Protein AF-A0A7V8QEW0-F1 (afdb_monomer)

Solvent-accessible surface area (backbone atoms only — not comparable to full-atom values): 6335 Å² total; per-residue (Å²): 131,88,80,74,62,41,70,63,51,68,73,50,46,49,54,39,19,64,74,67,73,46,63,48,64,68,56,56,53,23,53,43,25,44,40,45,47,60,44,43,39,94,86,78,67,46,72,58,46,69,48,26,44,53,51,33,36,55,76,67,64,34,40,80,79,75,78,47,36,62,77,72,42,97,54,74,59,46,77,49,75,49,78,44,68,34,37,34,81,88,79,65,48,76,38,78,26,41,35,41,42,34,34,47,59,69,76,86,127

Sequence (109 aa):
MSENEDVVSDDILISVSEYLNQDIKFIRDKTPRFSADPCHCDSCGVELTFLDFVKTAHATDQHSKKFMSDFFEQSKSMKKEFNTVIICGNCQRAVETYVIYQYVNYCPI

Structure (mmCIF, N/CA/C/O backbone):
data_AF-A0A7V8QEW0-F1
#
_entry.id   AF-A0A7V8QEW0-F1
#
loop_
_atom_site.group_PDB
_atom_site.id
_atom_site.type_symbol
_atom_site.label_atom_id
_atom_site.label_alt_id
_atom_site.label_comp_id
_atom_site.label_asym_id
_atom_site.label_entity_id
_atom_site.label_seq_id
_atom_site.pdbx_PDB_ins_code
_atom_site.Cartn_x
_atom_site.Cartn_y
_atom_site.Cartn_z
_atom_site.occupancy
_atom_site.B_iso_or_equiv
_atom_site.auth_seq_id
_atom_site.auth_comp_id
_atom_site.auth_asym_id
_atom_site.auth_atom_id
_atom_site.pdbx_PDB_model_num
ATOM 1 N N . MET A 1 1 ? 19.737 11.482 2.805 1.00 41.16 1 MET A N 1
ATOM 2 C CA . MET A 1 1 ? 18.698 11.719 1.787 1.00 41.16 1 MET A CA 1
ATOM 3 C C . MET A 1 1 ? 17.419 11.953 2.558 1.00 41.16 1 MET A C 1
ATOM 5 O O . MET A 1 1 ? 17.131 11.152 3.432 1.00 41.16 1 MET A O 1
ATOM 9 N N . SER A 1 2 ? 16.764 13.098 2.375 1.00 37.47 2 SER A N 1
ATOM 10 C CA . SER A 1 2 ? 15.516 13.395 3.082 1.00 37.47 2 SER A CA 1
ATOM 11 C C . SER A 1 2 ? 14.400 12.600 2.415 1.00 37.47 2 SER A C 1
ATOM 13 O O . SER A 1 2 ? 13.898 13.003 1.371 1.00 37.47 2 SER A O 1
ATOM 15 N N . GLU A 1 3 ? 14.095 11.431 2.968 1.00 47.53 3 GLU A N 1
ATOM 16 C CA . GLU A 1 3 ? 12.954 10.606 2.577 1.00 47.53 3 GLU A CA 1
ATOM 17 C C . GLU A 1 3 ? 11.690 11.330 3.054 1.00 47.53 3 GLU A C 1
ATOM 19 O O . GLU A 1 3 ? 11.299 11.235 4.215 1.00 47.53 3 GLU A O 1
ATOM 24 N N . ASN A 1 4 ? 11.108 12.164 2.190 1.00 54.00 4 ASN A N 1
ATOM 25 C CA . ASN A 1 4 ? 9.830 12.796 2.487 1.00 54.00 4 ASN A CA 1
ATOM 26 C C . ASN A 1 4 ? 8.749 11.721 2.393 1.00 54.00 4 ASN A C 1
ATOM 28 O O . ASN A 1 4 ? 8.407 11.250 1.315 1.00 54.00 4 ASN A O 1
ATOM 32 N N . GLU A 1 5 ? 8.253 11.301 3.548 1.00 64.25 5 GLU A N 1
ATOM 33 C CA . GLU A 1 5 ? 7.084 10.441 3.655 1.00 64.25 5 GLU A CA 1
ATOM 34 C C . GLU A 1 5 ? 5.851 11.267 3.283 1.00 64.25 5 GLU A C 1
ATOM 36 O O . GLU A 1 5 ? 5.383 12.111 4.067 1.00 64.25 5 GLU A O 1
ATOM 41 N N . ASP A 1 6 ? 5.327 11.035 2.085 1.00 78.25 6 ASP A N 1
ATOM 42 C CA . ASP A 1 6 ? 4.155 11.751 1.612 1.00 78.25 6 ASP A CA 1
ATOM 43 C C . ASP A 1 6 ? 2.897 11.228 2.308 1.00 78.25 6 ASP A C 1
ATOM 45 O O . ASP A 1 6 ? 2.706 10.026 2.529 1.00 78.25 6 ASP A O 1
ATOM 49 N N . VAL A 1 7 ? 2.038 12.169 2.705 1.00 83.62 7 VAL A N 1
ATOM 50 C CA . VAL A 1 7 ? 0.700 11.836 3.195 1.00 83.62 7 VAL A CA 1
ATOM 51 C C . VAL A 1 7 ? -0.047 11.188 2.040 1.00 83.62 7 VAL A C 1
ATOM 53 O O . VAL A 1 7 ? -0.124 11.757 0.952 1.00 83.62 7 VAL A O 1
ATOM 56 N N . VAL A 1 8 ? -0.597 10.001 2.281 1.00 87.19 8 VAL A N 1
ATOM 57 C CA . VAL A 1 8 ? -1.327 9.270 1.247 1.00 87.19 8 VAL A CA 1
ATOM 58 C C . VAL A 1 8 ? -2.553 10.082 0.827 1.00 87.19 8 VAL A C 1
ATOM 60 O O . VAL A 1 8 ? -3.340 10.516 1.670 1.00 87.19 8 VAL A O 1
ATOM 63 N N . SER A 1 9 ? -2.706 10.288 -0.481 1.00 90.31 9 SER A N 1
ATOM 64 C CA . SER A 1 9 ? -3.797 11.077 -1.052 1.00 90.31 9 SER A CA 1
ATOM 65 C C . SER A 1 9 ? -5.164 10.424 -0.834 1.00 90.31 9 SER A C 1
ATOM 67 O O . SER A 1 9 ? -5.295 9.199 -0.800 1.00 90.31 9 SER A O 1
ATOM 69 N N . ASP A 1 10 ? -6.206 11.251 -0.735 1.00 88.50 10 ASP A N 1
ATOM 70 C CA . ASP A 1 10 ? -7.575 10.790 -0.484 1.00 88.50 10 ASP A CA 1
ATOM 71 C C . ASP A 1 10 ? -8.081 9.792 -1.538 1.00 88.50 10 ASP A C 1
ATOM 73 O O . ASP A 1 10 ? -8.755 8.834 -1.173 1.00 88.50 10 ASP A O 1
ATOM 77 N N . ASP A 1 11 ? -7.708 9.946 -2.811 1.00 92.69 11 ASP A N 1
ATOM 78 C CA . ASP A 1 11 ? -8.093 9.010 -3.880 1.00 92.69 11 ASP A CA 1
ATOM 79 C C . ASP A 1 11 ? -7.535 7.594 -3.639 1.00 92.69 11 ASP A C 1
ATOM 81 O O . ASP A 1 11 ? -8.214 6.582 -3.859 1.00 92.69 11 ASP A O 1
ATOM 85 N N . ILE A 1 12 ? -6.307 7.506 -3.116 1.00 91.88 12 ILE A N 1
ATOM 86 C CA . ILE A 1 12 ? -5.699 6.232 -2.727 1.00 91.88 12 ILE A CA 1
ATOM 87 C C . ILE A 1 12 ? -6.386 5.689 -1.469 1.00 91.88 12 ILE A C 1
ATOM 89 O O . ILE A 1 12 ? -6.654 4.490 -1.397 1.00 91.88 12 ILE A O 1
ATOM 93 N N . LEU A 1 13 ? -6.733 6.544 -0.499 1.00 90.50 13 LEU A N 1
ATOM 94 C CA . LEU A 1 13 ? -7.459 6.125 0.708 1.00 90.50 13 LEU A CA 1
ATOM 95 C C . LEU A 1 13 ? -8.862 5.599 0.406 1.00 90.50 13 LEU A C 1
ATOM 97 O O . LEU A 1 13 ? -9.253 4.591 0.995 1.00 90.50 13 LEU A O 1
ATOM 101 N N . ILE A 1 14 ? -9.584 6.217 -0.533 1.00 92.38 14 ILE A N 1
ATOM 102 C CA . ILE A 1 14 ? -10.863 5.711 -1.050 1.00 92.38 14 ILE A CA 1
ATOM 103 C C . ILE A 1 14 ? -10.651 4.303 -1.609 1.00 92.38 14 ILE A C 1
ATOM 105 O O . ILE A 1 14 ? -11.294 3.360 -1.150 1.00 92.38 14 ILE A O 1
ATOM 109 N N . SER A 1 15 ? -9.674 4.131 -2.502 1.00 92.94 15 SER A N 1
ATOM 110 C CA . SER A 1 15 ? -9.387 2.835 -3.130 1.00 92.94 15 SER A CA 1
ATOM 111 C C . SER A 1 15 ? -8.996 1.750 -2.114 1.00 92.94 15 SER A C 1
ATOM 113 O O . SER A 1 15 ? -9.365 0.584 -2.259 1.00 92.94 15 SER A O 1
ATOM 115 N N . VAL A 1 16 ? -8.258 2.116 -1.060 1.00 89.19 16 VAL A N 1
ATOM 116 C CA . VAL A 1 16 ? -7.903 1.210 0.045 1.00 89.19 16 VAL A CA 1
ATOM 117 C C . VAL A 1 16 ? -9.135 0.856 0.883 1.00 89.19 16 VAL A C 1
ATOM 119 O O . VAL A 1 16 ? -9.305 -0.309 1.240 1.00 89.19 16 VAL A O 1
ATOM 122 N N . SER A 1 17 ? -10.009 1.827 1.167 1.00 88.50 17 SER A N 1
ATOM 123 C CA . SER A 1 17 ? -11.254 1.611 1.918 1.00 88.50 17 SER A CA 1
ATOM 124 C C . SER A 1 17 ? -12.200 0.648 1.200 1.00 88.50 17 SER A C 1
ATOM 126 O O . SER A 1 17 ? -12.717 -0.282 1.820 1.00 88.50 17 SER A O 1
ATOM 128 N N . GLU A 1 18 ? -12.330 0.797 -0.120 1.00 90.81 18 GLU A N 1
ATOM 129 C CA . GLU A 1 18 ? -13.113 -0.089 -0.980 1.00 90.81 18 GLU A CA 1
ATOM 130 C C . GLU A 1 18 ? -12.502 -1.491 -1.036 1.00 90.81 18 GLU A C 1
ATOM 132 O O . GLU A 1 18 ? -13.214 -2.481 -0.882 1.00 90.81 18 GLU A O 1
ATOM 137 N N . TYR A 1 19 ? -11.176 -1.586 -1.198 1.00 88.12 19 TYR A N 1
ATOM 138 C CA . TYR A 1 19 ? -10.477 -2.871 -1.256 1.00 88.12 19 TYR A CA 1
ATOM 139 C C . TYR A 1 19 ? -10.622 -3.680 0.039 1.00 88.12 19 TYR A C 1
ATOM 141 O O . TYR A 1 19 ? -10.806 -4.895 -0.004 1.00 88.12 19 TYR A O 1
ATOM 149 N N . LEU A 1 20 ? -10.540 -3.013 1.190 1.00 83.19 20 LEU A N 1
ATOM 150 C CA . LEU A 1 20 ? -10.588 -3.652 2.504 1.00 83.19 20 LEU A CA 1
ATOM 151 C C . LEU A 1 20 ? -12.002 -3.767 3.083 1.00 83.19 20 LEU A C 1
ATOM 153 O O . LEU A 1 20 ? -12.171 -4.393 4.130 1.00 83.19 20 LEU A O 1
ATOM 157 N N . ASN A 1 21 ? -13.000 -3.153 2.440 1.00 85.69 21 ASN A N 1
ATOM 158 C CA . ASN A 1 21 ? -14.355 -2.999 2.969 1.00 85.69 21 ASN A CA 1
ATOM 159 C C . ASN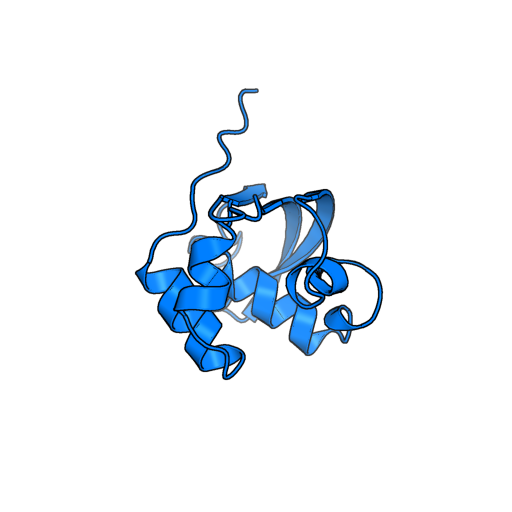 A 1 21 ? -14.359 -2.391 4.392 1.00 85.69 21 ASN A C 1
ATOM 161 O O . ASN A 1 21 ? -14.950 -2.938 5.325 1.00 85.69 21 ASN A O 1
ATOM 165 N N . GLN A 1 22 ? -13.638 -1.278 4.561 1.00 82.81 22 GLN A N 1
ATOM 166 C CA . GLN A 1 22 ? -13.478 -0.537 5.821 1.00 82.81 22 GLN A CA 1
ATOM 167 C C . GLN A 1 22 ? -13.988 0.900 5.668 1.00 82.81 22 GLN A C 1
ATOM 169 O O . GLN A 1 22 ? -13.985 1.448 4.569 1.00 82.81 22 GLN A O 1
ATOM 174 N N . ASP A 1 23 ? -14.389 1.539 6.772 1.00 86.25 23 ASP A N 1
ATOM 175 C CA . ASP A 1 23 ? -14.776 2.955 6.746 1.00 86.25 23 ASP A CA 1
ATOM 176 C C . ASP A 1 23 ? -13.559 3.825 6.385 1.00 86.25 23 ASP A C 1
ATOM 178 O O . ASP A 1 23 ? -12.520 3.786 7.051 1.00 86.25 23 ASP A O 1
ATOM 182 N N . ILE A 1 24 ? -13.693 4.644 5.341 1.00 87.38 24 ILE A N 1
ATOM 183 C CA . ILE A 1 24 ? -12.658 5.592 4.927 1.00 87.38 24 ILE A CA 1
ATOM 184 C C . ILE A 1 24 ? -12.245 6.536 6.060 1.00 87.38 24 ILE A C 1
ATOM 186 O O . ILE A 1 24 ? -11.066 6.873 6.157 1.00 87.38 24 ILE A O 1
ATOM 190 N N . LYS A 1 25 ? -13.169 6.933 6.947 1.00 85.62 25 LYS A N 1
ATOM 191 C CA . LYS A 1 25 ? -12.846 7.787 8.098 1.00 85.62 25 LYS A CA 1
ATOM 192 C C . LYS A 1 25 ? -11.832 7.113 9.009 1.00 85.62 25 LYS A C 1
ATOM 194 O O . LYS A 1 25 ? -10.841 7.732 9.368 1.00 85.62 25 LYS A O 1
ATOM 199 N N . PHE A 1 26 ? -12.015 5.823 9.286 1.00 82.81 26 PHE A N 1
ATOM 200 C CA . PHE A 1 26 ? -11.090 5.055 10.117 1.00 82.81 26 PHE A CA 1
ATOM 201 C C . PHE A 1 26 ? -9.672 5.014 9.530 1.00 82.81 26 PHE A C 1
ATOM 203 O O . PHE A 1 26 ? -8.693 5.106 10.265 1.00 82.81 26 PHE A O 1
ATOM 210 N N . ILE A 1 27 ? -9.551 4.892 8.208 1.00 82.94 27 ILE A N 1
ATOM 211 C CA . ILE A 1 27 ? -8.257 4.880 7.511 1.00 82.94 27 ILE A CA 1
ATOM 212 C C . ILE A 1 27 ? -7.647 6.291 7.503 1.00 82.94 27 ILE A C 1
ATOM 214 O O . ILE A 1 27 ? -6.465 6.454 7.810 1.00 82.94 27 ILE A O 1
ATOM 218 N N . ARG A 1 28 ? -8.454 7.312 7.191 1.00 85.56 28 ARG A N 1
ATOM 219 C CA . ARG A 1 28 ? -8.034 8.717 7.108 1.00 85.56 28 ARG A CA 1
ATOM 220 C C . ARG A 1 28 ? -7.576 9.272 8.456 1.00 85.56 28 ARG A C 1
ATOM 222 O O . ARG A 1 28 ? -6.551 9.947 8.505 1.00 85.56 28 ARG A O 1
ATOM 229 N N . ASP A 1 29 ? -8.278 8.952 9.541 1.00 84.06 29 ASP A N 1
ATOM 230 C CA . ASP A 1 29 ? -7.977 9.445 10.894 1.00 84.06 29 ASP A CA 1
ATOM 231 C C . ASP A 1 29 ? -6.610 8.968 11.405 1.00 84.06 29 ASP A C 1
ATOM 233 O O . ASP A 1 29 ? -5.990 9.606 12.258 1.00 84.06 29 ASP A O 1
ATOM 237 N N . LYS A 1 30 ? -6.088 7.877 10.835 1.00 79.44 30 LYS A N 1
ATOM 238 C CA . LYS A 1 30 ? -4.741 7.381 11.126 1.00 79.44 30 LYS A CA 1
ATOM 239 C C . LYS A 1 30 ? -3.636 8.131 10.371 1.00 79.44 30 LYS A C 1
ATOM 241 O O . LYS A 1 30 ? -2.465 7.825 10.577 1.00 79.44 30 LYS A O 1
ATOM 246 N N . THR A 1 31 ? -3.982 9.092 9.508 1.00 85.25 31 THR A N 1
ATOM 247 C CA . THR A 1 31 ? -3.056 9.910 8.697 1.00 85.25 31 THR A CA 1
ATOM 248 C C . THR A 1 31 ? -1.890 9.113 8.082 1.00 85.25 31 THR A C 1
ATOM 250 O O . THR A 1 31 ? -0.725 9.405 8.367 1.00 85.25 31 THR A O 1
ATOM 253 N N . PRO A 1 32 ? -2.189 8.085 7.256 1.00 86.00 32 PRO A N 1
ATOM 254 C CA . PRO A 1 32 ? -1.186 7.289 6.551 1.00 86.00 32 PRO A CA 1
ATOM 255 C C . PRO A 1 32 ? -0.120 8.135 5.871 1.00 86.00 32 PRO A C 1
ATOM 257 O O . PRO A 1 32 ? -0.432 9.049 5.102 1.00 86.00 32 PRO A O 1
ATOM 260 N N . ARG A 1 33 ? 1.133 7.738 6.063 1.00 89.44 33 ARG A N 1
ATOM 261 C CA . ARG A 1 33 ? 2.247 8.147 5.214 1.00 89.44 33 ARG A CA 1
ATOM 262 C C . ARG A 1 33 ? 2.920 6.922 4.632 1.00 89.44 33 ARG A C 1
ATOM 264 O O . ARG A 1 33 ? 3.060 5.900 5.312 1.00 89.44 33 ARG A O 1
ATOM 271 N N . PHE A 1 34 ? 3.311 7.037 3.375 1.00 89.75 34 PHE A N 1
ATOM 272 C CA . PHE A 1 34 ? 3.891 5.937 2.628 1.00 89.75 34 PHE A CA 1
ATOM 273 C C . PHE A 1 34 ? 4.977 6.461 1.699 1.00 89.75 34 PHE A C 1
ATOM 275 O O . PHE A 1 34 ? 4.768 7.438 0.985 1.00 89.75 34 PHE A O 1
ATOM 282 N N . SER A 1 35 ? 6.118 5.784 1.691 1.00 90.44 35 SER A N 1
ATOM 283 C CA . SER A 1 35 ? 7.125 5.937 0.651 1.00 90.44 35 SER A CA 1
ATOM 284 C C . SER A 1 35 ? 7.658 4.572 0.226 1.00 90.44 35 SER A C 1
ATOM 286 O O . SER A 1 35 ? 7.647 3.600 0.989 1.00 90.44 35 SER A O 1
ATOM 288 N N . ALA A 1 36 ? 8.102 4.519 -1.024 1.00 90.19 36 ALA A N 1
ATOM 289 C CA . ALA A 1 36 ? 8.646 3.344 -1.677 1.00 90.19 36 ALA A CA 1
ATOM 290 C C . ALA A 1 36 ? 9.930 3.734 -2.416 1.00 90.19 36 ALA A C 1
ATOM 292 O O . ALA A 1 36 ? 9.943 4.738 -3.129 1.00 90.19 36 ALA A O 1
ATOM 293 N N . ASP A 1 37 ? 10.987 2.937 -2.272 1.00 92.44 37 ASP A N 1
ATOM 294 C CA . ASP A 1 37 ? 12.200 3.024 -3.089 1.00 92.44 37 ASP A CA 1
ATOM 295 C C . ASP A 1 37 ? 12.523 1.643 -3.695 1.00 92.44 37 ASP A C 1
ATOM 297 O O . ASP A 1 37 ? 12.817 0.706 -2.947 1.00 92.44 37 ASP A O 1
ATOM 301 N N . PRO A 1 38 ? 12.419 1.464 -5.025 1.00 91.75 38 PRO A N 1
ATOM 302 C CA . PRO A 1 38 ? 12.044 2.472 -6.018 1.00 91.75 38 PRO A CA 1
ATOM 303 C C . PRO A 1 38 ? 10.576 2.903 -5.891 1.00 91.75 38 PRO A C 1
ATOM 305 O O . PRO A 1 38 ? 9.701 2.092 -5.602 1.00 91.75 38 PRO A O 1
ATOM 308 N N . CYS A 1 39 ? 10.290 4.177 -6.173 1.00 89.44 39 CYS A N 1
ATOM 309 C CA . CYS A 1 39 ? 8.920 4.707 -6.167 1.00 89.44 39 CYS A CA 1
ATOM 310 C C . CYS A 1 39 ? 8.126 4.373 -7.440 1.00 89.44 39 CYS A C 1
ATOM 312 O O . CYS A 1 39 ? 6.916 4.566 -7.479 1.00 89.44 39 CYS A O 1
ATOM 314 N N . HIS A 1 40 ? 8.781 3.851 -8.480 1.00 93.50 40 HIS A N 1
ATOM 315 C CA . HIS A 1 40 ? 8.151 3.459 -9.740 1.00 93.50 40 HIS A CA 1
ATOM 316 C C . HIS A 1 40 ? 8.489 2.010 -10.085 1.00 93.50 40 HIS A C 1
ATOM 318 O O . HIS A 1 40 ? 9.592 1.528 -9.824 1.00 93.50 40 HIS A O 1
ATOM 324 N N . CYS A 1 41 ? 7.549 1.324 -10.729 1.00 93.31 41 CYS A N 1
ATOM 325 C CA . CYS A 1 41 ? 7.765 -0.014 -11.252 1.00 93.31 41 CYS A CA 1
ATOM 326 C C . CYS A 1 41 ? 8.815 0.003 -12.371 1.00 93.31 41 CYS A C 1
ATOM 328 O O . CYS A 1 41 ? 8.653 0.685 -13.384 1.00 93.31 41 CYS A O 1
ATOM 330 N N . ASP A 1 42 ? 9.841 -0.833 -12.228 1.00 92.25 42 ASP A N 1
ATOM 331 C CA . ASP A 1 42 ? 10.944 -1.000 -13.182 1.00 92.25 42 ASP A CA 1
ATOM 332 C C . ASP A 1 42 ? 10.504 -1.452 -14.589 1.00 92.25 42 ASP A C 1
ATOM 334 O O . ASP A 1 42 ? 11.223 -1.240 -15.563 1.00 92.25 42 ASP A O 1
ATOM 338 N N . SER A 1 43 ? 9.324 -2.067 -14.720 1.00 92.75 43 SER A N 1
ATOM 339 C CA . SER A 1 43 ? 8.831 -2.595 -15.996 1.00 92.75 4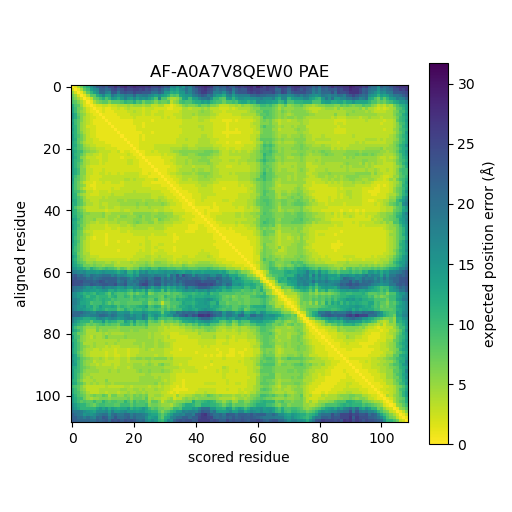3 SER A CA 1
ATOM 340 C C . SER A 1 43 ? 7.847 -1.695 -16.728 1.00 92.75 43 SER A C 1
ATOM 342 O O . SER A 1 43 ? 7.830 -1.734 -17.956 1.00 92.75 43 SER A O 1
ATOM 344 N N . CYS A 1 44 ? 6.980 -0.966 -16.025 1.00 94.12 44 CYS A N 1
ATOM 345 C CA . CYS A 1 44 ? 5.948 -0.144 -16.669 1.00 94.12 44 CYS A CA 1
ATOM 346 C C . CYS A 1 44 ? 6.065 1.350 -16.356 1.00 94.12 44 CYS A C 1
ATOM 348 O O . CYS A 1 44 ? 5.314 2.138 -16.921 1.00 94.12 44 CYS A O 1
ATOM 350 N N . GLY A 1 45 ? 6.992 1.741 -15.475 1.00 92.25 45 GLY A N 1
ATOM 351 C CA . GLY A 1 45 ? 7.228 3.134 -15.100 1.00 92.25 45 GLY A CA 1
ATOM 352 C C . GLY A 1 45 ? 6.097 3.779 -14.301 1.00 92.25 45 GLY A C 1
ATOM 353 O O . GLY A 1 45 ? 6.166 4.972 -14.040 1.00 92.25 45 GLY A O 1
ATOM 354 N N . VAL A 1 46 ? 5.061 3.024 -13.922 1.00 93.06 46 VAL A N 1
ATOM 355 C CA . VAL A 1 46 ? 3.956 3.515 -13.086 1.00 93.06 46 VAL A CA 1
ATOM 356 C C . VAL A 1 46 ? 4.399 3.558 -11.628 1.00 93.06 46 VAL A C 1
ATOM 358 O O . VAL A 1 46 ? 5.120 2.669 -11.173 1.00 93.06 46 VAL A O 1
ATOM 361 N N . GLU A 1 47 ? 3.962 4.589 -10.912 1.00 93.25 47 GLU A N 1
ATOM 362 C CA . GLU A 1 47 ? 4.203 4.765 -9.481 1.00 93.25 47 GLU A CA 1
ATOM 363 C C . GLU A 1 47 ? 3.685 3.569 -8.665 1.00 93.25 47 GLU A C 1
ATOM 365 O O . GLU A 1 47 ? 2.596 3.049 -8.919 1.00 93.25 47 GLU A O 1
ATOM 370 N N . LEU A 1 48 ? 4.475 3.124 -7.687 1.00 92.12 48 LEU A N 1
ATOM 371 C CA . LEU A 1 48 ? 4.057 2.126 -6.706 1.00 92.12 48 LEU A CA 1
ATOM 372 C C . LEU A 1 48 ? 3.295 2.830 -5.588 1.00 92.12 48 LEU A C 1
ATOM 374 O O . LEU A 1 48 ? 3.862 3.595 -4.812 1.00 92.12 48 LEU A O 1
ATOM 378 N N . THR A 1 49 ? 1.998 2.563 -5.505 1.00 93.06 49 THR A N 1
ATOM 379 C CA . THR A 1 49 ? 1.107 3.274 -4.588 1.00 93.06 49 THR A CA 1
ATOM 380 C C . THR A 1 49 ? 0.983 2.572 -3.241 1.00 93.06 49 THR A C 1
ATOM 382 O O . THR A 1 49 ? 1.235 1.372 -3.095 1.00 93.06 49 THR A O 1
ATOM 385 N N . PHE A 1 50 ? 0.472 3.301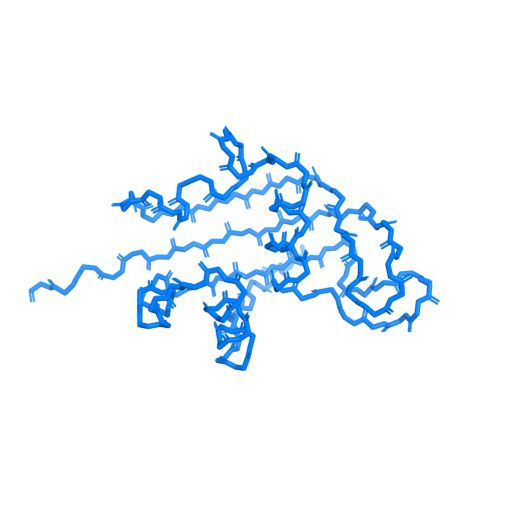 -2.246 1.00 91.06 50 PHE A N 1
ATOM 386 C CA . PHE A 1 50 ? 0.090 2.688 -0.978 1.00 91.06 50 PHE A CA 1
ATOM 387 C C . PHE A 1 50 ? -0.949 1.560 -1.166 1.00 91.06 50 PHE A C 1
ATOM 389 O O . PHE A 1 50 ? -0.880 0.540 -0.482 1.00 91.06 50 PHE A O 1
ATOM 396 N N . LEU A 1 51 ? -1.865 1.681 -2.136 1.00 91.69 51 LEU A N 1
ATOM 397 C CA . LEU A 1 51 ? -2.822 0.620 -2.467 1.00 91.69 51 LEU A CA 1
ATOM 398 C C . LEU A 1 51 ? -2.127 -0.661 -2.946 1.00 91.69 51 LEU A C 1
ATOM 400 O O . LEU A 1 51 ? -2.522 -1.752 -2.533 1.00 91.69 51 LEU A O 1
ATOM 404 N N . ASP A 1 52 ? -1.103 -0.544 -3.794 1.00 92.25 52 ASP A N 1
ATOM 405 C CA . ASP A 1 52 ? -0.323 -1.692 -4.273 1.00 92.25 52 ASP A CA 1
ATOM 406 C C . ASP A 1 52 ? 0.356 -2.413 -3.110 1.00 92.25 52 ASP A C 1
ATOM 408 O O . ASP A 1 52 ? 0.322 -3.643 -3.019 1.00 92.25 52 ASP A O 1
ATOM 412 N N . PHE A 1 53 ? 0.896 -1.647 -2.162 1.00 89.69 53 PHE A N 1
ATOM 413 C CA . PHE A 1 53 ? 1.449 -2.185 -0.927 1.00 89.69 53 PHE A CA 1
ATOM 414 C C . PHE A 1 53 ? 0.385 -2.912 -0.080 1.00 89.69 53 PHE A C 1
ATOM 416 O O . PHE A 1 53 ? 0.611 -4.060 0.311 1.00 89.69 53 PHE A O 1
ATOM 423 N N . VAL A 1 54 ? -0.802 -2.322 0.135 1.00 87.56 54 VAL A N 1
ATOM 424 C CA . VAL A 1 54 ? -1.906 -2.967 0.882 1.00 87.56 54 VAL A CA 1
ATOM 425 C C . VAL A 1 54 ? -2.343 -4.276 0.229 1.00 87.56 54 VAL A C 1
ATOM 427 O O . VAL A 1 54 ? -2.464 -5.300 0.911 1.00 87.56 54 VAL A O 1
ATOM 430 N N . LYS A 1 55 ? -2.560 -4.251 -1.091 1.00 88.19 55 LYS A N 1
ATOM 431 C CA . LYS A 1 55 ? -2.948 -5.423 -1.884 1.00 88.19 55 LYS A CA 1
ATOM 432 C C . LYS A 1 55 ? -1.890 -6.513 -1.811 1.00 88.19 55 LYS A C 1
ATOM 434 O O . LYS A 1 55 ? -2.231 -7.677 -1.620 1.00 88.19 55 LYS A O 1
ATOM 439 N N . THR A 1 56 ? -0.614 -6.143 -1.909 1.00 87.75 56 THR A N 1
ATOM 440 C CA . THR A 1 56 ? 0.495 -7.100 -1.834 1.00 87.75 56 THR A CA 1
ATOM 441 C C . THR A 1 56 ? 0.572 -7.749 -0.461 1.00 87.75 56 THR A C 1
ATOM 443 O O . THR A 1 56 ? 0.651 -8.974 -0.362 1.00 87.75 56 THR A O 1
ATOM 446 N N . ALA A 1 57 ? 0.470 -6.958 0.608 1.00 81.62 57 ALA A N 1
ATOM 447 C CA . ALA A 1 57 ? 0.421 -7.494 1.960 1.00 81.62 57 ALA A CA 1
ATOM 448 C C . ALA A 1 57 ? -0.769 -8.462 2.129 1.00 81.62 57 ALA A C 1
ATOM 450 O O . ALA A 1 57 ? -0.626 -9.491 2.792 1.00 81.62 57 ALA A O 1
ATOM 451 N N . HIS A 1 58 ? -1.931 -8.150 1.531 1.00 77.94 58 HIS A N 1
ATOM 452 C CA . HIS A 1 58 ? -3.165 -8.937 1.683 1.00 77.94 58 HIS A CA 1
ATOM 453 C C . HIS A 1 58 ? -3.069 -10.258 0.925 1.00 77.94 58 HIS A C 1
ATOM 455 O O . HIS A 1 58 ? -3.375 -11.317 1.464 1.00 77.94 58 HIS A O 1
ATOM 461 N N . ALA A 1 59 ? -2.579 -10.207 -0.314 1.00 77.12 59 ALA A N 1
ATOM 462 C CA . ALA A 1 59 ? -2.400 -11.375 -1.168 1.00 77.12 59 ALA A CA 1
ATOM 463 C C . ALA A 1 59 ? -1.341 -12.355 -0.636 1.00 77.12 59 ALA A C 1
ATOM 465 O O . ALA A 1 59 ? -1.429 -13.552 -0.897 1.00 77.12 59 ALA A O 1
ATOM 466 N N . THR A 1 60 ? -0.346 -11.868 0.107 1.00 72.25 60 THR A N 1
ATOM 467 C CA . THR A 1 60 ? 0.751 -12.694 0.638 1.00 72.25 60 THR A CA 1
ATOM 468 C C . THR A 1 60 ? 0.465 -13.282 2.029 1.00 72.25 60 THR A C 1
ATOM 470 O O . THR A 1 60 ? 1.362 -13.875 2.625 1.00 72.25 60 THR A O 1
ATOM 473 N N . ASP A 1 61 ? -0.760 -13.129 2.555 1.00 62.28 61 ASP A N 1
ATOM 474 C CA . ASP A 1 61 ? -1.168 -13.489 3.932 1.00 62.28 61 ASP A CA 1
ATOM 475 C C . ASP A 1 61 ? -0.303 -12.826 5.029 1.00 62.28 61 ASP A C 1
ATOM 477 O O . ASP A 1 61 ? -0.282 -13.212 6.200 1.00 62.28 61 ASP A O 1
ATOM 481 N N . GLN A 1 62 ? 0.418 -11.760 4.672 1.00 57.34 62 GLN A N 1
ATOM 482 C CA . GLN A 1 62 ? 1.289 -11.037 5.596 1.00 57.34 62 GLN A CA 1
ATOM 483 C C . GLN A 1 62 ? 0.540 -9.968 6.409 1.00 57.34 62 GLN A C 1
ATOM 485 O O . GLN A 1 62 ? 1.142 -9.287 7.251 1.00 57.34 62 GLN A O 1
ATOM 490 N N . HIS A 1 63 ? -0.781 -9.856 6.207 1.00 51.97 63 HIS A N 1
ATOM 491 C CA . HIS A 1 63 ? -1.688 -9.089 7.069 1.00 51.97 63 HIS A CA 1
ATOM 492 C C . HIS A 1 63 ? -1.687 -9.620 8.496 1.00 51.97 63 HIS A C 1
ATOM 494 O O . HIS A 1 63 ? -1.795 -8.833 9.431 1.00 51.97 63 HIS A O 1
ATOM 500 N N . SER A 1 64 ? -1.511 -10.932 8.679 1.00 47.72 64 SER A N 1
ATOM 501 C CA . SER A 1 64 ? -1.799 -11.560 9.965 1.00 47.72 64 SER A CA 1
ATOM 502 C C . SER A 1 64 ? -0.683 -11.450 11.011 1.00 47.72 64 SER A C 1
ATOM 504 O O . SER A 1 64 ? -0.982 -11.647 12.185 1.00 47.72 64 SER A O 1
ATOM 506 N N . LYS A 1 65 ? 0.582 -11.128 10.664 1.00 46.62 65 LYS A N 1
ATOM 507 C CA . LYS A 1 65 ? 1.673 -11.094 11.678 1.00 46.62 65 LYS A CA 1
ATOM 508 C C . LYS A 1 65 ? 2.831 -10.094 11.515 1.00 46.62 65 LYS A C 1
ATOM 510 O O . LYS A 1 65 ? 3.650 -10.046 12.430 1.00 46.62 65 LYS A O 1
ATOM 515 N N . LYS A 1 66 ? 2.998 -9.340 10.412 1.00 53.81 66 LYS A N 1
ATOM 516 C CA . LYS A 1 66 ? 4.278 -8.605 10.211 1.00 53.81 66 LYS A CA 1
ATOM 517 C C . LYS A 1 66 ? 4.192 -7.174 9.675 1.00 53.81 66 LYS A C 1
ATOM 519 O O . LYS A 1 66 ? 4.843 -6.298 10.248 1.00 53.81 66 LYS A O 1
ATOM 524 N N . PHE A 1 67 ? 3.393 -6.899 8.641 1.00 62.03 67 PHE A N 1
ATOM 525 C CA . PHE A 1 67 ? 3.482 -5.604 7.943 1.00 62.03 67 PHE A CA 1
ATOM 526 C C . PHE A 1 67 ? 2.401 -4.603 8.340 1.00 62.03 67 PHE A C 1
ATOM 528 O O . PHE A 1 67 ? 2.734 -3.513 8.803 1.00 62.03 67 PHE A O 1
ATOM 535 N N . MET A 1 68 ? 1.131 -4.995 8.258 1.00 66.19 68 MET A N 1
ATOM 536 C CA . MET A 1 68 ? -0.007 -4.091 8.466 1.00 66.19 68 MET A CA 1
ATOM 537 C C . MET A 1 68 ? -0.955 -4.519 9.596 1.00 66.19 68 MET A C 1
ATOM 539 O O . MET A 1 68 ? -1.971 -3.864 9.789 1.00 66.19 68 MET A O 1
ATOM 543 N N . SER A 1 69 ? -0.642 -5.566 10.373 1.00 62.62 69 SER A N 1
ATOM 544 C CA . SER A 1 69 ? -1.501 -6.014 11.490 1.00 62.62 69 SER A CA 1
ATOM 545 C C . SER A 1 69 ? -1.843 -4.865 12.441 1.00 62.62 69 SER A C 1
ATOM 547 O O . SER A 1 69 ? -3.005 -4.625 12.738 1.00 62.62 69 SER A O 1
ATOM 549 N N . ASP A 1 70 ? -0.843 -4.067 12.810 1.00 63.78 70 ASP A N 1
ATOM 550 C CA . ASP A 1 70 ? -1.007 -2.907 13.692 1.00 63.78 70 ASP A CA 1
ATOM 551 C C . ASP A 1 70 ? -1.769 -1.745 13.025 1.00 63.78 70 ASP A C 1
ATOM 553 O O . ASP A 1 70 ? -2.304 -0.879 13.706 1.00 63.78 70 ASP A O 1
ATOM 557 N N . PHE A 1 71 ? -1.827 -1.700 11.690 1.00 66.25 71 PHE A N 1
ATOM 558 C CA . PHE A 1 71 ? -2.699 -0.758 10.990 1.00 66.25 71 PHE A CA 1
ATOM 559 C C . PHE A 1 71 ? -4.171 -1.182 11.083 1.00 66.25 71 PHE A C 1
ATOM 561 O O . PHE A 1 71 ? -5.052 -0.328 11.021 1.00 66.25 71 PHE A O 1
ATOM 568 N N . PHE A 1 72 ? -4.467 -2.464 11.286 1.00 62.12 72 PHE A N 1
ATOM 569 C CA . PHE A 1 72 ? -5.835 -2.970 11.440 1.00 62.12 72 PHE A CA 1
ATOM 570 C C . PHE A 1 72 ? -6.267 -3.102 12.899 1.00 62.12 72 PHE A C 1
ATOM 572 O O . PHE A 1 72 ? -7.429 -2.868 13.229 1.00 62.12 72 PHE A O 1
ATOM 579 N N . GLU A 1 73 ? -5.331 -3.396 13.791 1.00 60.66 73 GLU A N 1
ATOM 580 C CA . GLU A 1 73 ? -5.544 -3.356 15.230 1.00 60.66 73 GLU A CA 1
ATOM 581 C C . GLU A 1 73 ? -5.554 -1.884 15.682 1.00 60.66 73 GLU A C 1
ATOM 583 O O . GLU A 1 73 ? -4.828 -1.047 15.156 1.00 60.66 73 GLU A O 1
ATOM 588 N N . GLN A 1 74 ? -6.433 -1.496 16.607 1.00 58.56 74 GLN A N 1
ATOM 589 C CA . GLN A 1 74 ? -6.630 -0.100 17.050 1.00 58.56 74 GLN A CA 1
ATOM 590 C C . GLN A 1 74 ? -5.464 0.422 17.919 1.00 58.56 74 GLN A C 1
ATOM 592 O O . GLN A 1 74 ? -5.666 1.066 18.947 1.00 58.56 74 GLN A O 1
ATOM 597 N N . SER A 1 75 ? -4.230 0.078 17.565 1.00 58.16 75 SER A N 1
ATOM 598 C CA . SER A 1 75 ? -3.044 0.327 18.361 1.00 58.16 75 SER A CA 1
ATOM 599 C C . SER A 1 75 ? -2.399 1.677 18.018 1.00 58.16 75 SER A C 1
ATOM 601 O O . SER A 1 75 ? -2.846 2.436 17.155 1.00 58.16 75 SER A O 1
ATOM 603 N N . LYS A 1 76 ? -1.420 2.043 18.847 1.00 63.06 76 LYS A N 1
ATOM 6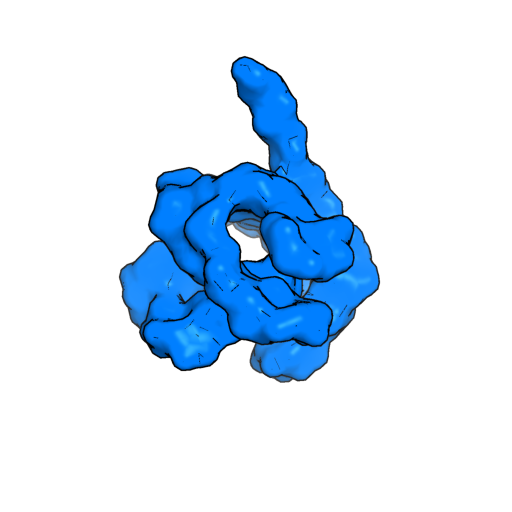04 C CA . LYS A 1 76 ? -0.755 3.351 18.913 1.00 63.06 76 LYS A CA 1
ATOM 605 C C . LYS A 1 76 ? -0.123 3.741 17.569 1.00 63.06 76 LYS A C 1
ATOM 607 O O . LYS A 1 76 ? 0.147 2.882 16.738 1.00 63.06 76 LYS A O 1
ATOM 612 N N . SER A 1 77 ? 0.176 5.033 17.401 1.00 69.56 77 SER A N 1
ATOM 613 C CA . SER A 1 77 ? 0.991 5.536 16.288 1.00 69.56 77 SER A CA 1
ATOM 614 C C . SER A 1 77 ? 2.224 4.659 16.062 1.00 69.56 77 SER A C 1
ATOM 616 O O . SER A 1 77 ? 2.877 4.240 17.022 1.00 69.56 77 SER A O 1
ATOM 618 N N . MET A 1 78 ? 2.540 4.388 14.801 1.00 78.75 78 MET A N 1
ATOM 619 C CA . MET A 1 78 ? 3.574 3.432 14.426 1.00 78.75 78 MET A CA 1
ATOM 620 C C . MET A 1 78 ? 4.305 3.906 13.176 1.00 78.75 78 MET A C 1
ATOM 622 O O . MET A 1 78 ? 3.690 4.488 12.286 1.00 78.75 78 MET A O 1
ATOM 626 N N . LYS A 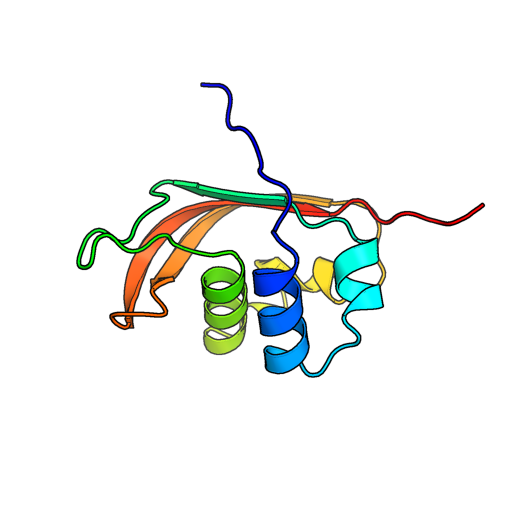1 79 ? 5.612 3.639 13.138 1.00 82.94 79 LYS A N 1
ATOM 627 C CA . LYS A 1 79 ? 6.479 3.779 11.972 1.00 82.94 79 LYS A CA 1
ATOM 628 C C . LYS A 1 79 ? 7.185 2.444 11.729 1.00 82.94 79 LYS A C 1
ATOM 630 O O . LYS A 1 79 ? 7.736 1.869 12.670 1.00 82.94 79 LYS A O 1
ATOM 635 N N . LYS A 1 80 ? 7.169 1.957 10.491 1.00 82.56 80 LYS A N 1
ATOM 636 C CA . LYS A 1 80 ? 7.875 0.754 10.041 1.00 82.56 80 LYS A CA 1
ATOM 637 C C . LYS A 1 80 ? 8.706 1.066 8.808 1.00 82.56 80 LYS A C 1
ATOM 639 O O . LYS A 1 80 ? 8.254 1.769 7.913 1.00 82.56 80 LYS A O 1
ATOM 644 N N . GLU A 1 81 ? 9.898 0.491 8.785 1.00 88.19 81 GLU A N 1
ATOM 645 C CA . GLU A 1 81 ? 10.893 0.638 7.728 1.00 88.19 81 GLU A CA 1
ATOM 646 C C . GLU A 1 81 ? 11.461 -0.750 7.428 1.00 88.19 81 GLU A C 1
ATOM 648 O O . GLU A 1 81 ? 11.970 -1.418 8.333 1.00 88.19 81 GLU A O 1
ATOM 653 N N . PHE A 1 82 ? 11.290 -1.248 6.204 1.00 87.12 82 PHE A N 1
ATOM 654 C CA . PHE A 1 82 ? 11.727 -2.598 5.840 1.00 87.12 82 PHE A CA 1
ATOM 655 C C . PHE A 1 82 ? 11.774 -2.804 4.324 1.00 87.12 82 PHE A C 1
ATOM 657 O O . PHE A 1 82 ? 11.063 -2.153 3.565 1.00 87.12 82 PHE A O 1
ATOM 664 N N . ASN A 1 83 ? 12.568 -3.784 3.890 1.00 88.00 83 ASN A N 1
ATOM 665 C CA . ASN A 1 83 ? 12.531 -4.279 2.516 1.00 88.00 83 ASN A CA 1
ATOM 666 C C . ASN A 1 83 ? 11.410 -5.309 2.359 1.00 88.00 83 ASN A C 1
ATOM 668 O O . ASN A 1 83 ? 11.291 -6.237 3.166 1.00 88.00 83 ASN A O 1
ATOM 672 N N . THR A 1 84 ? 10.606 -5.158 1.316 1.00 88.12 84 THR A N 1
ATOM 673 C CA . THR A 1 84 ? 9.573 -6.115 0.920 1.00 88.12 84 THR A CA 1
ATOM 674 C C . THR A 1 84 ? 9.470 -6.178 -0.598 1.00 88.12 84 THR A C 1
ATOM 676 O O . THR A 1 84 ? 10.208 -5.514 -1.315 1.00 88.12 84 THR A O 1
ATOM 679 N N . VAL A 1 85 ? 8.548 -6.992 -1.091 1.00 90.50 85 VAL A N 1
ATOM 680 C CA . VAL A 1 85 ? 8.133 -6.978 -2.488 1.00 90.50 85 VAL A CA 1
ATOM 681 C C . VAL A 1 85 ? 6.797 -6.248 -2.580 1.00 90.50 85 VAL A C 1
ATOM 683 O O . VAL A 1 85 ? 5.893 -6.545 -1.800 1.00 90.50 85 VAL A O 1
ATOM 686 N N . ILE A 1 86 ? 6.660 -5.325 -3.533 1.00 91.06 86 ILE A N 1
ATOM 687 C CA . ILE A 1 86 ? 5.377 -4.737 -3.936 1.00 91.06 86 ILE A CA 1
ATOM 688 C C . ILE A 1 86 ? 5.015 -5.263 -5.325 1.00 91.06 86 ILE A C 1
ATOM 690 O O . ILE A 1 86 ? 5.816 -5.211 -6.257 1.00 91.06 86 ILE A O 1
ATOM 694 N N . ILE A 1 87 ? 3.796 -5.772 -5.474 1.00 92.56 87 ILE A N 1
ATOM 695 C CA . ILE A 1 87 ? 3.230 -6.152 -6.767 1.00 92.56 87 ILE A CA 1
ATOM 696 C C . ILE A 1 87 ? 2.629 -4.897 -7.398 1.00 92.56 87 ILE A C 1
ATOM 698 O O . ILE A 1 87 ? 1.673 -4.332 -6.872 1.00 92.56 87 ILE A O 1
ATOM 702 N N . CYS A 1 88 ? 3.168 -4.471 -8.539 1.00 92.69 88 CYS A N 1
ATOM 703 C CA . CYS A 1 88 ? 2.642 -3.331 -9.284 1.00 92.69 88 CYS A CA 1
ATOM 704 C C . CYS A 1 88 ? 1.200 -3.602 -9.742 1.00 92.69 88 CYS A C 1
ATOM 706 O O . CYS A 1 88 ? 0.959 -4.539 -10.506 1.00 92.69 88 CYS A O 1
ATOM 708 N N . GLY A 1 89 ? 0.246 -2.752 -9.353 1.00 89.88 89 GLY A N 1
ATOM 709 C CA . GLY A 1 89 ? -1.160 -2.904 -9.726 1.00 89.88 89 GLY A CA 1
ATOM 710 C C . GLY A 1 89 ? -1.422 -2.849 -11.232 1.00 89.88 89 GLY A C 1
ATOM 711 O O . GLY A 1 89 ? -2.383 -3.459 -11.697 1.00 89.88 89 GLY A O 1
ATOM 712 N N . ASN A 1 90 ? -0.551 -2.187 -12.002 1.00 93.06 90 ASN A N 1
ATOM 713 C CA . ASN A 1 90 ? -0.700 -2.033 -13.450 1.00 93.06 90 ASN A CA 1
ATOM 714 C C . ASN A 1 90 ? -0.210 -3.256 -14.247 1.00 93.06 90 ASN A C 1
ATOM 716 O O . ASN A 1 90 ? -0.949 -3.796 -15.064 1.00 93.06 90 ASN A O 1
ATOM 720 N N . CYS A 1 91 ? 1.030 -3.709 -14.023 1.00 93.50 91 CYS A N 1
ATOM 721 C CA . CYS A 1 91 ? 1.636 -4.792 -14.815 1.00 93.50 91 CYS A CA 1
ATOM 722 C C . CYS A 1 91 ? 1.836 -6.109 -14.050 1.00 93.50 91 CYS A C 1
ATOM 724 O O . CYS A 1 91 ? 2.385 -7.054 -14.611 1.00 93.50 91 CYS A O 1
ATOM 726 N N . GLN A 1 92 ? 1.412 -6.177 -12.783 1.00 93.69 92 GLN A N 1
ATOM 727 C CA . GLN A 1 92 ? 1.523 -7.348 -11.901 1.00 93.69 92 GLN A CA 1
ATOM 728 C C . GLN A 1 92 ? 2.963 -7.821 -11.640 1.00 93.69 92 GLN A C 1
ATOM 730 O O . GLN A 1 92 ? 3.184 -8.916 -11.122 1.00 93.69 92 GLN A O 1
ATOM 735 N N . ARG A 1 93 ? 3.966 -6.999 -11.968 1.00 93.19 93 ARG A N 1
ATOM 736 C CA . ARG A 1 93 ? 5.365 -7.307 -11.675 1.00 93.19 93 ARG A CA 1
ATOM 737 C C . ARG A 1 93 ? 5.661 -7.110 -10.193 1.00 93.19 93 ARG A C 1
ATOM 739 O O . ARG A 1 93 ? 5.299 -6.088 -9.617 1.00 93.19 93 ARG A O 1
ATOM 746 N N . ALA A 1 94 ? 6.352 -8.086 -9.615 1.00 92.75 94 ALA A N 1
ATOM 747 C CA . ALA A 1 94 ? 6.942 -8.006 -8.289 1.00 92.75 94 ALA A CA 1
ATOM 748 C C . ALA A 1 94 ? 8.199 -7.126 -8.329 1.00 92.75 94 ALA A C 1
ATOM 750 O O . ALA A 1 94 ? 9.126 -7.412 -9.088 1.00 92.75 94 ALA A O 1
ATOM 751 N N . VAL A 1 95 ? 8.219 -6.076 -7.516 1.00 93.25 95 VAL A N 1
ATOM 752 C CA . VAL A 1 95 ? 9.335 -5.136 -7.391 1.00 93.25 95 VAL A CA 1
ATOM 753 C C . VAL A 1 95 ? 9.874 -5.233 -5.969 1.00 93.25 95 VAL A C 1
ATOM 755 O O . VAL A 1 95 ? 9.106 -5.119 -5.017 1.00 93.25 95 VAL A O 1
ATOM 758 N N . GLU A 1 96 ? 11.174 -5.484 -5.812 1.00 93.06 96 GLU A N 1
ATOM 759 C CA . GLU A 1 96 ? 11.833 -5.359 -4.507 1.00 93.06 96 GLU A CA 1
ATOM 760 C C . GLU A 1 96 ? 11.878 -3.880 -4.128 1.00 93.06 96 GLU A C 1
ATOM 762 O O . GLU A 1 96 ? 12.311 -3.043 -4.919 1.00 93.06 96 GLU A O 1
ATOM 767 N N . THR A 1 97 ? 11.368 -3.550 -2.948 1.00 89.31 97 THR A N 1
ATOM 768 C CA . THR A 1 97 ? 11.103 -2.171 -2.547 1.00 89.31 97 THR A CA 1
ATOM 769 C C . THR A 1 97 ? 11.408 -1.979 -1.068 1.00 89.31 97 THR A C 1
ATOM 771 O O . THR A 1 97 ? 10.930 -2.734 -0.215 1.00 89.31 97 THR A O 1
ATOM 774 N N . TYR A 1 98 ? 12.178 -0.941 -0.758 1.00 89.81 98 TYR A N 1
ATOM 775 C CA . TYR A 1 98 ? 12.294 -0.406 0.589 1.00 89.81 98 TYR A CA 1
ATOM 776 C C . TYR A 1 98 ? 11.066 0.451 0.887 1.00 89.81 98 TYR A C 1
ATOM 778 O O . TYR A 1 98 ? 10.777 1.406 0.168 1.00 89.81 98 TYR A O 1
ATOM 786 N N . VAL A 1 99 ? 10.313 0.078 1.918 1.00 86.75 99 VAL A N 1
ATOM 787 C CA . VAL A 1 99 ? 9.061 0.733 2.296 1.00 86.75 99 VAL A CA 1
ATOM 788 C C . VAL A 1 99 ? 9.237 1.445 3.623 1.00 86.75 99 VAL A C 1
ATOM 790 O O . VAL A 1 99 ? 9.671 0.833 4.604 1.00 86.75 99 VAL A O 1
ATOM 793 N N . ILE A 1 100 ? 8.800 2.703 3.663 1.00 86.50 100 ILE A N 1
ATOM 794 C CA . ILE A 1 100 ? 8.555 3.434 4.904 1.00 86.50 100 ILE A CA 1
ATOM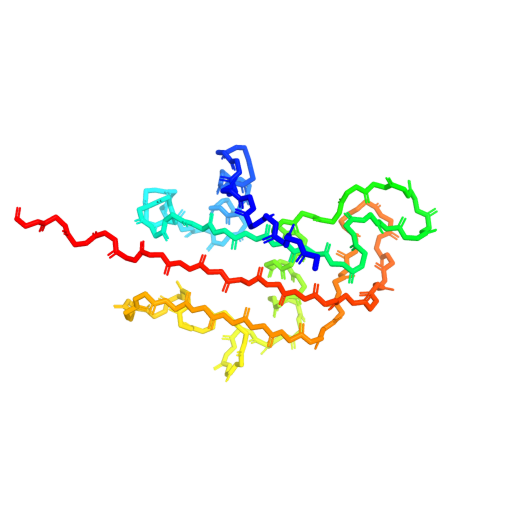 795 C C . ILE A 1 100 ? 7.057 3.652 5.043 1.00 86.50 100 ILE A C 1
ATOM 797 O O . ILE A 1 100 ? 6.374 4.126 4.135 1.00 86.50 100 ILE A O 1
ATOM 801 N N . TYR A 1 101 ? 6.540 3.273 6.202 1.00 81.94 101 TYR A N 1
ATOM 802 C CA . TYR A 1 101 ? 5.118 3.186 6.468 1.00 81.94 101 TYR A CA 1
ATOM 803 C C . TYR A 1 101 ? 4.798 3.744 7.847 1.00 81.94 101 TYR A C 1
ATOM 805 O O . TYR A 1 101 ? 5.306 3.231 8.846 1.00 81.94 101 TYR A O 1
ATOM 813 N N . GLN A 1 102 ? 3.945 4.766 7.922 1.00 83.00 102 GLN A N 1
ATOM 814 C CA . GLN A 1 102 ? 3.599 5.414 9.187 1.00 83.00 102 GLN A CA 1
ATOM 815 C C . GLN A 1 102 ? 2.105 5.707 9.328 1.00 83.00 102 GLN A C 1
ATOM 817 O O . GLN A 1 102 ? 1.440 6.074 8.363 1.00 83.00 102 GLN A O 1
ATOM 822 N N . TYR A 1 103 ? 1.617 5.625 10.571 1.00 77.75 103 TYR A N 1
ATOM 823 C CA . TYR A 1 103 ? 0.321 6.150 11.007 1.00 77.75 103 TYR A CA 1
ATOM 824 C C . TYR A 1 103 ? 0.469 6.934 12.289 1.00 77.75 103 TYR A C 1
ATOM 826 O O . TYR A 1 103 ? 1.178 6.520 13.210 1.00 77.75 103 TYR A O 1
ATOM 834 N N . VAL A 1 104 ? -0.270 8.030 12.377 1.00 70.00 104 VAL A N 1
ATOM 835 C CA . VAL A 1 104 ? -0.476 8.764 13.616 1.00 70.00 104 VAL A CA 1
ATOM 836 C C . VAL A 1 104 ? -1.943 8.617 13.977 1.00 70.00 104 VAL A C 1
ATOM 838 O O . VAL A 1 104 ? -2.814 9.119 13.274 1.00 70.00 104 VAL A O 1
ATOM 841 N N . ASN A 1 105 ? -2.220 7.900 15.066 1.00 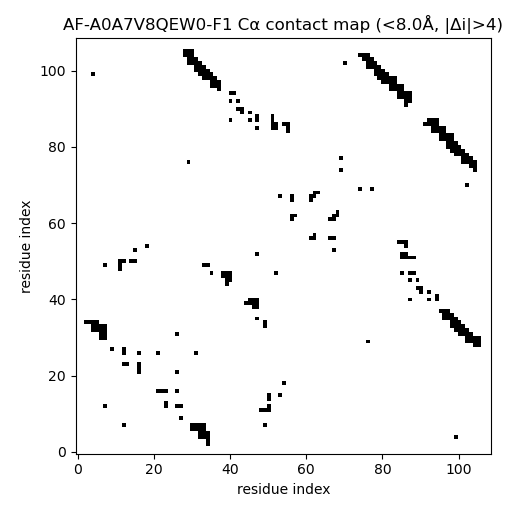63.50 105 ASN A N 1
ATOM 842 C CA . ASN A 1 105 ? -3.583 7.780 15.558 1.00 63.50 105 ASN A CA 1
ATOM 843 C C . ASN A 1 105 ? -3.952 9.104 16.237 1.00 63.50 105 ASN A C 1
ATOM 845 O O . ASN A 1 105 ? -3.406 9.431 17.297 1.00 63.50 105 ASN A O 1
ATOM 849 N N . TYR A 1 106 ? -4.815 9.897 15.604 1.00 54.25 106 TYR A N 1
ATOM 850 C CA . TYR A 1 106 ? -5.332 11.110 16.222 1.00 54.25 106 TYR A CA 1
ATOM 851 C C . TYR A 1 106 ? -6.393 10.698 17.246 1.00 54.25 106 TYR A C 1
ATOM 853 O O . TYR A 1 106 ? -7.502 10.320 16.884 1.00 54.25 106 TYR A O 1
ATOM 861 N N . CYS A 1 107 ? -6.055 10.741 18.537 1.00 45.50 107 CYS A N 1
ATOM 862 C CA . CYS A 1 107 ? -7.064 10.665 19.591 1.00 45.50 107 CYS A CA 1
ATOM 863 C C . CYS A 1 107 ? -7.703 12.060 19.702 1.00 45.50 107 CYS A C 1
ATOM 865 O O . CYS A 1 107 ? -6.996 12.985 20.117 1.00 45.50 107 CYS A O 1
ATOM 867 N N . PRO A 1 108 ? -8.979 12.268 19.328 1.00 40.97 108 PRO A N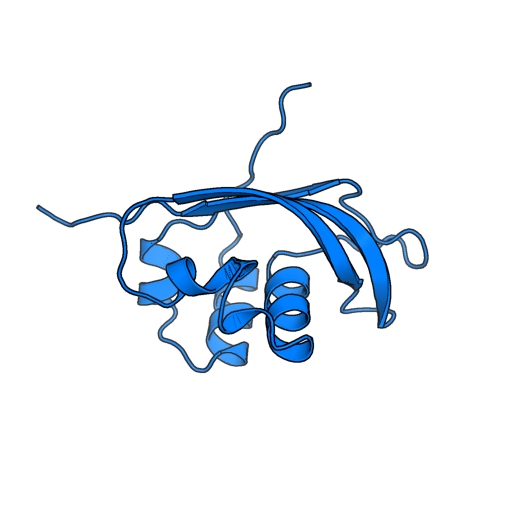 1
ATOM 868 C CA . PRO A 1 108 ? -9.669 13.488 19.719 1.00 40.97 108 PRO A CA 1
ATOM 869 C C . PRO A 1 108 ? -9.750 13.509 21.252 1.00 40.97 108 PRO A C 1
ATOM 871 O O . PRO A 1 108 ? -10.237 12.556 21.862 1.00 40.97 108 PRO A O 1
ATOM 874 N N . ILE A 1 109 ? -9.182 14.555 21.857 1.00 38.25 109 ILE A N 1
ATOM 875 C CA . ILE A 1 109 ? -9.280 14.850 23.296 1.00 38.25 109 ILE A CA 1
ATOM 876 C C . ILE A 1 109 ? -10.697 15.335 23.599 1.00 38.25 109 ILE A C 1
ATOM 878 O O . ILE A 1 109 ? -11.208 16.145 22.791 1.00 38.25 109 ILE A O 1
#

pLDDT: mean 79.92, std 15.39, range [37.47, 94.12]

Nearest PDB structures (foldseek):
  2p8j-assembly1_B  TM=3.349E-01  e=3.546E+00  Clostridium acetobutylicum
  7tap-assembly1_A  TM=2.153E-01  e=3.128E+00  Saccharomyces cerevisiae
  8umr-assembly1_B  TM=2.703E-01  e=7.525E+00  synthetic construct
  6xbw-assembly1_a  TM=2.700E-01  e=9.670E+00  Bos taurus

Foldseek 3Di:
DPPPFDFADLVLLVVQCVVVVHDSCLLVLQRKTKDKVVQADPPPRHGQHPNQVSVVCVVVVVCPPPDCVVVVPPDAKDWDWDWDWGQRPPPRDTDTITMIITTHNDDDD

Mean predicted aligned error: 6.94 Å

Secondary structure (DSSP, 8-state):
-----EEPPH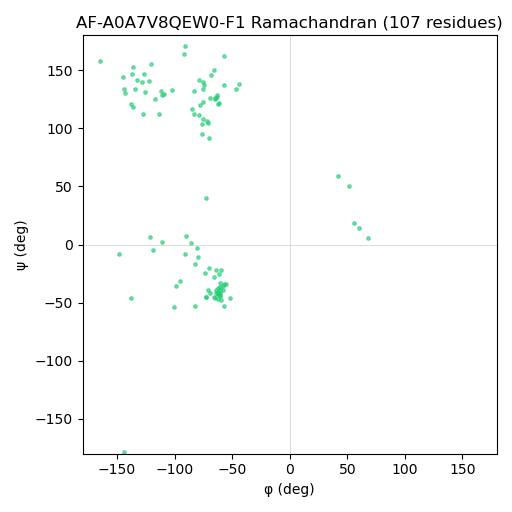HHHHHHHHHHT--HHHHHHT--EEEEESSB-TTT--B--HHHHHHHHHHTTTTTTTSSHHHHTT---EEEEEEEEEE-TTT--EEEEEEEEEE------

Radius of gyration: 13.38 Å; Cα contacts (8 Å, |Δi|>4): 172; chains: 1; bounding box: 34×28×40 Å